Protein AF-A0A832JME0-F1 (afdb_monomer_lite)

Radius of gyration: 13.63 Å; chains: 1; bounding box: 30×37×42 Å

Foldseek 3Di:
DDKDWFAQQDADNDTWTKMKDWDPDFFPCQVQLFVQLVVLVFPTKAWWAADPLFTAGPVCRVDGCCPRRVSVSVSCRPPDHPTIMIMTIHRDVNSNVSSNVRSVVNRVDPDDDDDDD

pLDDT: mean 85.44, std 15.76, range [33.78, 97.44]

Secondary structure (DSSP, 8-state):
--EEEEEEEEETTEEEEEEEEEESS--S-HHHHHHHHHHTT-SEEEEEEEETTEEEETTEEEEEHHHH-HHHHHHHTTSPTT-EEEEEEESSHHHHHHHHHHHHHHHT--S------

Structure (mmCIF, N/CA/C/O backbone):
data_AF-A0A832JME0-F1
#
_entry.id   AF-A0A832JME0-F1
#
loop_
_atom_site.group_PDB
_atom_site.id
_atom_site.type_symbol
_atom_site.label_atom_id
_atom_site.label_alt_id
_atom_site.label_comp_id
_atom_site.label_asym_id
_atom_site.label_entity_id
_atom_site.label_seq_id
_atom_site.pdbx_PDB_ins_code
_atom_site.Cartn_x
_atom_site.Cartn_y
_atom_site.Cartn_z
_atom_site.occupancy
_atom_site.B_iso_or_equiv
_atom_site.auth_seq_id
_atom_site.auth_comp_id
_atom_site.auth_asym_id
_atom_site.auth_atom_id
_atom_site.pdbx_PDB_model_num
ATOM 1 N N . MET A 1 1 ? 2.002 15.187 3.703 1.00 58.81 1 MET A N 1
ATOM 2 C CA . MET A 1 1 ? 2.182 13.764 3.319 1.00 58.81 1 MET A CA 1
ATOM 3 C C . MET A 1 1 ? 3.241 13.104 4.203 1.00 58.81 1 MET A C 1
ATOM 5 O O . MET A 1 1 ? 4.406 13.464 4.095 1.00 58.81 1 MET A O 1
ATOM 9 N N . GLY A 1 2 ? 2.860 12.193 5.102 1.00 76.75 2 GLY A N 1
ATOM 10 C CA . GLY A 1 2 ? 3.820 11.381 5.866 1.00 76.75 2 GLY A CA 1
ATOM 11 C C . GLY A 1 2 ? 4.204 10.137 5.065 1.00 76.75 2 GLY A C 1
ATOM 12 O O . GLY A 1 2 ? 3.326 9.550 4.433 1.00 76.75 2 GLY A O 1
ATOM 13 N N . VAL A 1 3 ? 5.484 9.753 5.062 1.00 86.31 3 VAL A N 1
ATOM 14 C CA . VAL A 1 3 ? 6.003 8.570 4.348 1.00 86.31 3 VAL A CA 1
ATOM 15 C C . VAL A 1 3 ? 6.669 7.630 5.352 1.00 86.31 3 VAL A C 1
ATOM 17 O O . VAL A 1 3 ? 7.469 8.080 6.168 1.00 86.31 3 VAL A O 1
ATOM 20 N N . LYS A 1 4 ? 6.355 6.335 5.282 1.00 93.25 4 LYS A N 1
ATOM 21 C CA . LYS A 1 4 ? 6.941 5.272 6.109 1.00 93.25 4 LYS A CA 1
ATOM 22 C C . LYS A 1 4 ? 7.581 4.222 5.204 1.00 93.25 4 LYS A C 1
ATOM 24 O O . LYS A 1 4 ? 6.933 3.725 4.285 1.00 93.25 4 LYS A O 1
ATOM 29 N N . LEU A 1 5 ? 8.841 3.883 5.465 1.00 95.06 5 LEU A N 1
ATOM 30 C CA . LEU A 1 5 ? 9.494 2.724 4.856 1.00 95.06 5 LEU A CA 1
ATOM 31 C C . LEU A 1 5 ? 9.030 1.452 5.567 1.00 95.06 5 LEU A C 1
ATOM 33 O O . LEU A 1 5 ? 8.862 1.450 6.785 1.00 95.06 5 LEU A O 1
ATOM 37 N N . LEU A 1 6 ? 8.803 0.394 4.797 1.00 94.56 6 LEU A N 1
ATOM 38 C CA . LEU A 1 6 ? 8.367 -0.901 5.297 1.00 94.56 6 LEU A CA 1
ATOM 39 C C . LEU A 1 6 ? 9.419 -1.937 4.899 1.00 94.56 6 LEU A C 1
ATOM 41 O O . LEU A 1 6 ? 9.626 -2.189 3.712 1.00 94.56 6 LEU A O 1
ATOM 45 N N . ASP A 1 7 ? 10.079 -2.536 5.879 1.00 88.50 7 ASP A N 1
ATOM 46 C CA . ASP A 1 7 ? 11.067 -3.585 5.643 1.00 88.50 7 ASP A CA 1
ATOM 47 C C . ASP A 1 7 ? 10.485 -4.955 5.994 1.00 88.50 7 ASP A C 1
ATOM 49 O O . ASP A 1 7 ? 9.735 -5.089 6.958 1.00 88.50 7 ASP A O 1
ATOM 53 N N . ASN A 1 8 ? 10.855 -5.974 5.212 1.00 92.06 8 ASN A N 1
ATOM 54 C CA . ASN A 1 8 ? 10.477 -7.376 5.421 1.00 92.06 8 ASN A CA 1
ATOM 55 C C . ASN A 1 8 ? 8.961 -7.598 5.597 1.00 92.06 8 ASN A C 1
ATOM 57 O O . ASN A 1 8 ? 8.518 -8.283 6.516 1.00 92.06 8 ASN A O 1
ATOM 61 N N . VAL A 1 9 ? 8.156 -7.012 4.708 1.00 96.00 9 VAL A N 1
ATOM 62 C CA . VAL A 1 9 ? 6.697 -7.150 4.730 1.00 96.00 9 VAL A CA 1
ATOM 63 C C . VAL A 1 9 ? 6.293 -8.495 4.140 1.00 96.00 9 VAL A C 1
ATOM 65 O O . VAL A 1 9 ? 6.439 -8.716 2.939 1.00 96.00 9 VAL A O 1
ATOM 68 N N . GLU A 1 10 ? 5.743 -9.374 4.970 1.00 95.56 10 GLU A N 1
ATOM 69 C CA . GLU A 1 10 ? 5.117 -10.617 4.521 1.00 95.56 10 GLU A CA 1
ATOM 70 C C . GLU A 1 10 ? 3.741 -10.340 3.903 1.00 95.56 10 GLU A C 1
ATOM 72 O O . GLU A 1 10 ? 2.841 -9.801 4.554 1.00 95.56 10 GLU A O 1
ATOM 77 N N . ALA A 1 11 ? 3.566 -10.722 2.640 1.00 92.62 11 ALA A N 1
ATOM 78 C CA . ALA A 1 11 ? 2.300 -10.610 1.929 1.00 92.62 11 ALA A CA 1
ATOM 79 C C . ALA A 1 11 ? 2.136 -11.793 0.964 1.00 92.62 11 ALA A C 1
ATOM 81 O O . ALA A 1 11 ? 3.038 -12.079 0.181 1.00 92.62 11 ALA A O 1
ATOM 82 N N . TRP A 1 12 ? 0.994 -12.488 1.028 1.00 91.69 12 TRP A N 1
ATOM 83 C CA . TRP A 1 12 ? 0.601 -13.551 0.085 1.00 91.69 12 TRP A CA 1
ATOM 84 C C . TRP A 1 12 ? 1.702 -14.576 -0.253 1.00 91.69 12 TRP A C 1
ATOM 86 O O . TRP A 1 12 ? 1.918 -14.922 -1.411 1.00 91.69 12 TRP A O 1
ATOM 96 N N . GLY A 1 13 ? 2.407 -15.068 0.770 1.00 90.75 13 GLY A N 1
ATOM 97 C CA . GLY A 1 13 ? 3.423 -16.117 0.617 1.00 90.75 13 GLY A CA 1
ATOM 98 C C . GLY A 1 13 ? 4.803 -15.628 0.167 1.00 90.75 13 GLY A C 1
ATOM 99 O O . GLY A 1 13 ? 5.632 -16.436 -0.242 1.00 90.75 13 GLY A O 1
ATOM 100 N N . SER A 1 14 ? 5.076 -14.323 0.215 1.00 94.81 14 SER A N 1
ATOM 101 C CA . SER A 1 14 ? 6.385 -13.744 -0.107 1.00 94.81 14 SER A CA 1
ATOM 102 C C . SER A 1 14 ? 6.751 -12.596 0.834 1.00 94.81 14 SER A C 1
ATOM 104 O O . SER A 1 14 ? 5.890 -12.029 1.506 1.00 94.81 14 SER A O 1
ATOM 106 N N . VAL A 1 15 ? 8.041 -12.253 0.878 1.00 95.88 15 VAL A N 1
ATOM 107 C CA . VAL A 1 15 ? 8.576 -11.133 1.666 1.00 95.88 15 VAL A CA 1
ATOM 108 C C . VAL A 1 15 ? 8.978 -10.001 0.728 1.00 95.88 15 VAL A C 1
ATOM 110 O O . VAL A 1 15 ? 9.713 -10.212 -0.237 1.00 95.88 15 VAL A O 1
ATOM 113 N N . TYR A 1 16 ? 8.521 -8.790 1.030 1.00 96.81 16 TYR A N 1
ATOM 114 C CA . TYR A 1 16 ? 8.737 -7.604 0.211 1.00 96.81 16 TYR A CA 1
ATOM 115 C C . TYR A 1 16 ? 9.404 -6.474 0.990 1.00 96.81 16 TYR A C 1
ATOM 117 O O . TYR A 1 16 ? 9.298 -6.362 2.211 1.00 96.81 16 TYR A O 1
ATOM 125 N N . LYS A 1 17 ? 10.047 -5.574 0.248 1.00 96.25 17 LYS A N 1
ATOM 126 C CA . LYS A 1 17 ? 10.270 -4.201 0.703 1.00 96.25 17 LYS A CA 1
ATOM 127 C C . LYS A 1 17 ? 9.035 -3.376 0.383 1.00 96.25 17 LYS A C 1
ATOM 129 O O . LYS A 1 17 ? 8.262 -3.731 -0.508 1.00 96.25 17 LYS A O 1
ATOM 134 N N . GLY A 1 18 ? 8.872 -2.252 1.062 1.00 96.62 18 GLY A N 1
ATOM 135 C CA . GLY A 1 18 ? 7.721 -1.410 0.833 1.00 96.62 18 GLY A CA 1
ATOM 136 C C . GLY A 1 18 ? 7.875 0.029 1.269 1.00 96.62 18 GLY A C 1
ATOM 137 O O . GLY A 1 18 ? 8.818 0.433 1.946 1.00 96.62 18 GLY A O 1
ATOM 138 N N . VAL A 1 19 ? 6.895 0.814 0.853 1.00 96.75 19 VAL A N 1
ATOM 139 C CA . VAL A 1 19 ? 6.709 2.186 1.298 1.00 96.75 19 VAL A CA 1
ATOM 140 C C . VAL A 1 19 ? 5.217 2.462 1.417 1.00 96.75 19 VAL A C 1
ATOM 142 O O . VAL A 1 19 ? 4.431 2.059 0.560 1.00 96.75 19 VAL A O 1
ATOM 145 N N . ALA A 1 20 ? 4.827 3.154 2.479 1.00 95.38 20 ALA A N 1
ATOM 146 C CA . ALA A 1 20 ? 3.486 3.677 2.662 1.00 95.38 20 ALA A CA 1
ATOM 147 C C . ALA A 1 20 ? 3.524 5.204 2.698 1.00 95.38 20 ALA A C 1
ATOM 149 O O . ALA A 1 20 ? 4.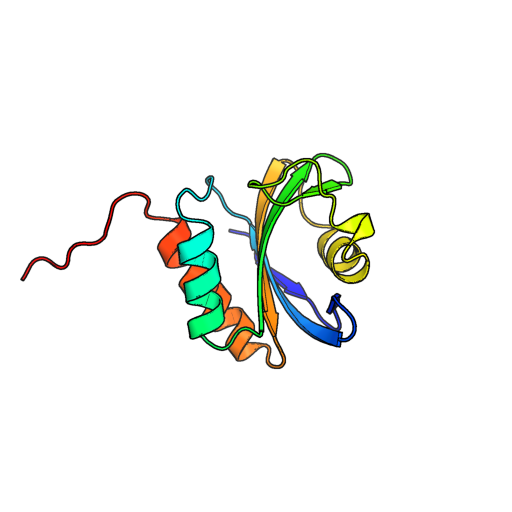437 5.790 3.281 1.00 95.38 20 ALA A O 1
ATOM 150 N N . ALA A 1 21 ? 2.521 5.859 2.120 1.00 93.19 21 ALA A N 1
ATOM 151 C CA . ALA A 1 21 ? 2.325 7.291 2.303 1.00 93.19 21 ALA A CA 1
ATOM 152 C C . ALA A 1 21 ? 0.871 7.632 2.583 1.00 93.19 21 ALA A C 1
ATOM 154 O O . ALA A 1 21 ? -0.034 7.076 1.955 1.00 93.19 21 ALA A O 1
ATOM 155 N N . SER A 1 22 ? 0.663 8.568 3.510 1.00 90.81 22 SER A N 1
ATOM 156 C CA . SER A 1 22 ? -0.666 9.096 3.798 1.00 90.81 22 SER A CA 1
ATOM 157 C C . SER A 1 22 ? -1.178 9.941 2.641 1.00 90.81 22 SER A C 1
ATOM 159 O O . SER A 1 22 ? -0.431 10.670 1.992 1.00 90.81 22 SER A O 1
ATOM 161 N N . LEU A 1 23 ? -2.476 9.867 2.394 1.00 83.38 23 LEU A N 1
ATOM 162 C CA . LEU A 1 23 ? -3.171 10.680 1.416 1.00 83.38 23 LEU A CA 1
ATOM 163 C C . LEU A 1 23 ? -3.987 11.743 2.134 1.00 83.38 23 LEU A C 1
ATOM 165 O O . LEU A 1 23 ? -4.783 11.445 3.018 1.00 83.38 23 LEU A O 1
ATOM 169 N N . GLU A 1 24 ? -3.804 12.990 1.715 1.00 70.19 24 GLU A N 1
ATOM 170 C CA . GLU A 1 24 ? -4.538 14.140 2.257 1.00 70.19 24 GLU A CA 1
ATOM 171 C C . GLU A 1 24 ? -5.977 14.215 1.721 1.00 70.19 24 GLU A C 1
ATOM 173 O O . GLU A 1 24 ? -6.804 14.946 2.259 1.00 70.19 24 GLU A O 1
ATOM 178 N N . ARG A 1 25 ? -6.284 13.482 0.642 1.00 69.81 25 ARG A N 1
ATOM 179 C CA . ARG A 1 25 ? -7.594 13.444 -0.024 1.00 69.81 25 ARG A CA 1
ATOM 180 C C . ARG A 1 25 ? -7.897 12.029 -0.515 1.00 69.81 25 ARG A C 1
ATOM 182 O O . ARG A 1 25 ? -6.979 11.246 -0.753 1.00 69.81 25 ARG A O 1
ATOM 189 N N . GLY A 1 26 ? -9.181 11.712 -0.680 1.00 65.25 26 GLY A N 1
ATOM 190 C CA . GLY A 1 26 ? -9.614 10.437 -1.256 1.00 65.25 26 GLY A CA 1
ATOM 191 C C . GLY A 1 26 ? -9.116 10.247 -2.694 1.00 65.25 26 GLY A C 1
ATOM 192 O O . GLY A 1 26 ? -8.990 11.213 -3.447 1.00 65.25 26 GLY A O 1
ATOM 193 N N . VAL A 1 27 ? -8.842 8.997 -3.076 1.00 69.56 27 VAL A N 1
ATOM 194 C CA . VAL A 1 27 ? -8.402 8.635 -4.433 1.00 69.56 27 VAL A CA 1
ATOM 195 C C . VAL A 1 27 ? -9.618 8.295 -5.285 1.00 69.56 27 VAL A C 1
ATOM 197 O O . VAL A 1 27 ? -10.289 7.304 -5.020 1.00 69.56 27 VAL A O 1
ATOM 200 N N . SER A 1 28 ? -9.893 9.076 -6.330 1.00 69.75 28 SER A N 1
ATOM 201 C CA . SER A 1 28 ? -10.962 8.763 -7.293 1.00 69.75 28 SER A CA 1
ATOM 202 C C . SER A 1 28 ? -10.538 7.723 -8.339 1.00 69.75 28 SER A C 1
ATOM 204 O O . SER A 1 28 ? -11.369 6.973 -8.839 1.00 69.75 28 SER A O 1
ATOM 206 N N . GLY A 1 29 ? -9.241 7.635 -8.650 1.00 79.81 29 GLY A N 1
ATOM 207 C CA . GLY A 1 29 ? -8.673 6.720 -9.645 1.00 79.81 29 GLY A CA 1
ATOM 208 C C . GLY A 1 29 ? -7.896 5.551 -9.041 1.00 79.81 29 GLY A C 1
ATOM 209 O O . GLY A 1 29 ? -6.728 5.377 -9.378 1.00 79.81 29 GLY A O 1
ATOM 210 N N . ILE A 1 30 ? -8.507 4.763 -8.148 1.00 83.75 30 ILE A N 1
ATOM 211 C CA . ILE A 1 30 ? -7.825 3.677 -7.407 1.00 83.75 30 ILE A CA 1
ATOM 212 C C . ILE A 1 30 ? -7.119 2.690 -8.351 1.00 83.75 30 ILE A C 1
ATOM 214 O O . ILE A 1 30 ? -5.944 2.383 -8.157 1.00 83.75 30 ILE A O 1
ATOM 218 N N . ILE A 1 31 ? -7.810 2.237 -9.403 1.00 87.75 31 ILE A N 1
ATOM 219 C CA . ILE A 1 31 ? -7.265 1.275 -10.375 1.00 87.75 31 ILE A CA 1
ATOM 220 C C . ILE A 1 31 ? -6.102 1.897 -11.159 1.00 87.75 31 ILE A C 1
ATOM 222 O O . ILE A 1 31 ? -5.027 1.311 -11.237 1.00 87.75 31 ILE A O 1
ATOM 226 N N . ALA A 1 32 ? -6.278 3.116 -11.675 1.00 88.62 32 ALA A N 1
ATOM 227 C CA . ALA A 1 32 ? -5.239 3.809 -12.437 1.00 88.62 32 ALA A CA 1
ATOM 228 C C . ALA A 1 32 ? -3.974 4.067 -11.601 1.00 88.62 32 ALA A C 1
ATOM 230 O O . ALA A 1 32 ? -2.859 3.890 -12.093 1.00 88.62 32 ALA A O 1
ATOM 231 N N . ALA A 1 33 ? -4.150 4.450 -10.334 1.00 88.94 33 ALA A N 1
ATOM 232 C CA . ALA A 1 33 ? -3.069 4.677 -9.386 1.00 88.94 33 ALA A CA 1
ATOM 233 C C . ALA A 1 33 ? -2.300 3.375 -9.083 1.00 88.94 33 ALA A C 1
ATOM 235 O O . ALA A 1 33 ? -1.072 3.348 -9.196 1.00 88.94 33 ALA A O 1
ATOM 236 N N . ARG A 1 34 ? -3.018 2.271 -8.820 1.00 90.81 34 ARG A N 1
ATOM 237 C CA . ARG A 1 34 ? -2.433 0.929 -8.663 1.00 90.81 34 ARG A CA 1
ATOM 238 C C . ARG A 1 34 ? -1.626 0.521 -9.894 1.00 90.81 34 ARG A C 1
ATOM 240 O O . ARG A 1 34 ? -0.463 0.140 -9.774 1.00 90.81 34 ARG A O 1
ATOM 247 N N . ASP A 1 35 ? -2.227 0.612 -11.075 1.00 92.44 35 ASP A N 1
ATOM 248 C CA . ASP A 1 35 ? -1.597 0.147 -12.310 1.00 92.44 35 ASP A CA 1
ATOM 249 C C . ASP A 1 35 ? -0.358 0.980 -12.658 1.00 92.44 35 ASP A C 1
ATOM 251 O O . ASP A 1 35 ? 0.618 0.453 -13.190 1.00 92.44 35 ASP A O 1
ATOM 255 N N . ALA A 1 36 ? -0.354 2.276 -12.330 1.00 92.62 36 ALA A N 1
ATOM 256 C CA . ALA A 1 36 ? 0.821 3.124 -12.500 1.00 92.62 36 ALA A CA 1
ATOM 257 C C . ALA A 1 36 ? 1.991 2.697 -11.609 1.00 92.62 36 ALA A C 1
ATOM 259 O O . ALA A 1 36 ? 3.135 2.720 -12.062 1.00 92.62 36 ALA A O 1
ATOM 260 N N . ALA A 1 37 ? 1.727 2.273 -10.372 1.00 94.00 37 ALA A N 1
ATOM 261 C CA . ALA A 1 37 ? 2.780 1.759 -9.508 1.00 94.00 37 ALA A CA 1
ATOM 262 C C . ALA A 1 37 ? 3.358 0.433 -10.021 1.00 94.00 37 ALA A C 1
ATOM 264 O O . ALA A 1 37 ? 4.580 0.275 -10.062 1.00 94.00 37 ALA A O 1
ATOM 265 N N . VAL A 1 38 ? 2.499 -0.480 -10.487 1.00 94.62 38 VAL A N 1
ATOM 266 C CA . VAL A 1 38 ? 2.922 -1.760 -11.081 1.00 94.62 38 VAL A CA 1
ATOM 267 C C . VAL A 1 38 ? 3.739 -1.536 -12.357 1.00 94.62 38 VAL A C 1
ATOM 269 O O . VAL A 1 38 ? 4.822 -2.099 -12.494 1.00 94.62 38 VAL A O 1
ATOM 272 N N . ARG A 1 39 ? 3.310 -0.634 -13.256 1.00 95.31 39 ARG A N 1
ATOM 273 C CA . ARG A 1 39 ? 4.101 -0.242 -14.445 1.00 95.31 39 ARG A CA 1
ATOM 274 C C . ARG A 1 39 ? 5.462 0.361 -14.092 1.00 95.31 39 ARG A C 1
ATOM 276 O O . ARG A 1 39 ? 6.395 0.285 -14.886 1.00 95.31 39 ARG A O 1
ATOM 283 N N . SER A 1 40 ? 5.588 0.939 -12.902 1.00 93.56 40 SER A N 1
ATOM 284 C CA . SER A 1 40 ? 6.850 1.451 -12.366 1.00 93.56 40 SER A CA 1
ATOM 285 C C . SER A 1 40 ? 7.740 0.375 -11.728 1.00 93.56 40 SER A C 1
ATOM 287 O O . SER A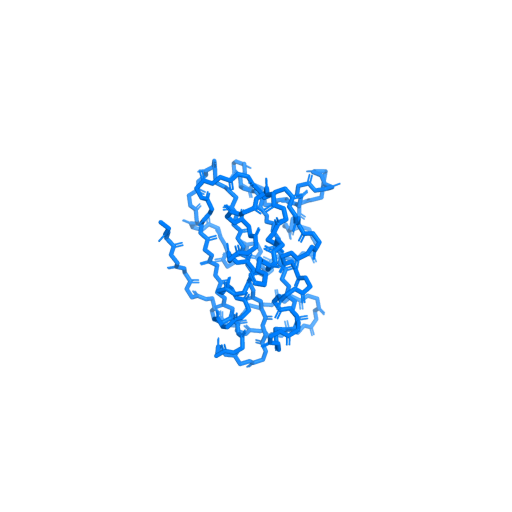 1 40 ? 8.811 0.710 -11.221 1.00 93.56 40 SER A O 1
ATOM 289 N N . GLY A 1 41 ? 7.348 -0.901 -11.798 1.00 93.62 41 GLY A N 1
ATOM 290 C CA . GLY A 1 41 ? 8.131 -2.048 -11.338 1.00 93.62 41 GLY A CA 1
ATOM 291 C C . GLY A 1 41 ? 7.827 -2.488 -9.907 1.00 93.62 41 GLY A C 1
ATOM 292 O O . GLY A 1 41 ? 8.566 -3.305 -9.358 1.00 93.62 41 GLY A O 1
ATOM 293 N N . ALA A 1 42 ? 6.782 -1.945 -9.275 1.00 96.25 42 ALA A N 1
ATOM 294 C CA . ALA A 1 42 ? 6.283 -2.496 -8.020 1.00 96.25 42 ALA A CA 1
ATOM 295 C C . ALA A 1 42 ? 5.659 -3.877 -8.263 1.00 96.25 42 ALA A C 1
ATOM 297 O O . ALA A 1 42 ? 5.011 -4.094 -9.286 1.00 96.25 42 ALA A O 1
ATOM 298 N N . ALA A 1 43 ? 5.807 -4.791 -7.303 1.00 95.25 43 ALA A N 1
ATOM 299 C CA . ALA A 1 43 ? 5.119 -6.080 -7.365 1.00 95.25 43 ALA A CA 1
ATOM 300 C C . ALA A 1 43 ? 3.612 -5.895 -7.148 1.00 95.25 43 ALA A C 1
ATOM 302 O O . ALA A 1 43 ? 2.797 -6.565 -7.775 1.00 95.25 43 ALA A O 1
ATOM 303 N N . MET A 1 44 ? 3.243 -4.969 -6.262 1.00 94.25 44 MET A N 1
ATOM 304 C CA . MET A 1 44 ? 1.853 -4.686 -5.929 1.00 94.25 44 MET A CA 1
ATOM 305 C C . MET A 1 44 ? 1.697 -3.304 -5.302 1.00 94.25 44 MET A C 1
ATOM 307 O O . MET A 1 44 ? 2.644 -2.688 -4.806 1.00 94.25 44 MET A O 1
ATOM 311 N N . THR A 1 45 ? 0.467 -2.802 -5.321 1.00 95.00 45 THR A N 1
ATOM 312 C CA . THR A 1 45 ? 0.089 -1.562 -4.648 1.00 95.00 45 THR A CA 1
ATOM 313 C C . THR A 1 45 ? -1.313 -1.685 -4.096 1.00 95.00 45 THR A C 1
ATOM 315 O O . THR A 1 45 ? -2.221 -2.149 -4.783 1.00 95.00 45 THR A O 1
ATOM 318 N N . LEU A 1 46 ? -1.477 -1.252 -2.854 1.00 93.12 46 LEU A N 1
ATOM 319 C CA . LEU A 1 46 ? -2.738 -1.220 -2.141 1.00 93.12 46 LEU A CA 1
ATOM 320 C C . LEU A 1 46 ? -3.079 0.233 -1.842 1.00 93.12 46 LEU A C 1
ATOM 322 O O . LEU A 1 46 ? -2.218 1.021 -1.454 1.00 93.12 46 LEU A O 1
ATOM 326 N N . ILE A 1 47 ? -4.350 0.575 -2.000 1.00 91.44 47 ILE A N 1
ATOM 327 C CA . ILE A 1 47 ? -4.901 1.807 -1.451 1.00 91.44 47 ILE A CA 1
ATOM 328 C C . ILE A 1 47 ? -5.810 1.367 -0.319 1.00 91.44 47 ILE A C 1
ATOM 330 O O . ILE A 1 47 ? -6.792 0.676 -0.570 1.00 91.44 47 ILE A O 1
ATOM 334 N N . VAL A 1 48 ? -5.445 1.710 0.912 1.00 92.31 48 VAL A N 1
ATOM 335 C CA . VAL A 1 48 ? -6.123 1.238 2.127 1.00 92.31 48 VAL A CA 1
ATOM 336 C C . VAL A 1 48 ? -6.627 2.419 2.943 1.00 92.31 48 VAL A C 1
ATOM 338 O O . VAL A 1 48 ? -6.015 3.484 2.932 1.00 92.31 48 VAL A O 1
ATOM 341 N N . LYS A 1 49 ? -7.721 2.239 3.676 1.00 90.94 49 LYS A N 1
ATOM 342 C CA . LYS A 1 49 ? -8.184 3.172 4.711 1.00 90.94 49 LYS A CA 1
ATOM 343 C C . LYS A 1 49 ? -7.946 2.558 6.086 1.00 90.94 49 LYS A C 1
ATOM 345 O O . LYS A 1 49 ? -8.136 1.353 6.252 1.00 90.94 49 LYS A O 1
ATOM 350 N N . LYS A 1 50 ? -7.566 3.389 7.062 1.00 91.44 50 LYS A N 1
ATOM 351 C CA . LYS A 1 50 ? -7.487 2.989 8.474 1.00 91.44 50 LYS A CA 1
ATOM 352 C C . LYS A 1 50 ? -8.715 3.480 9.243 1.00 91.44 50 LYS A C 1
ATOM 354 O O . LYS A 1 50 ? -8.977 4.683 9.264 1.00 91.44 50 LYS A O 1
ATOM 359 N N . SER A 1 51 ? -9.426 2.559 9.895 1.00 89.75 51 SER A N 1
ATOM 360 C CA . SER A 1 51 ? -10.508 2.855 10.847 1.00 89.75 51 SER A CA 1
ATOM 361 C C . SER A 1 51 ? -10.377 1.938 12.062 1.00 89.75 51 SER A C 1
ATOM 363 O O . SER A 1 51 ? -10.423 0.712 11.938 1.00 89.75 51 SER A O 1
ATOM 365 N N . GLY A 1 52 ? -10.137 2.526 13.231 1.00 89.12 52 GLY A N 1
ATOM 366 C CA . GLY A 1 52 ? -9.691 1.824 14.427 1.00 89.12 52 GLY A CA 1
ATOM 367 C C . GLY A 1 52 ? -8.464 0.951 14.149 1.00 89.12 52 GLY A C 1
ATOM 368 O O . GLY A 1 52 ? -7.451 1.404 13.609 1.00 89.12 52 GLY A O 1
ATOM 369 N N . ALA A 1 53 ? -8.574 -0.334 14.490 1.00 88.25 53 ALA A N 1
ATOM 370 C CA . ALA A 1 53 ? -7.535 -1.334 14.246 1.00 88.25 53 ALA A CA 1
ATOM 371 C C . ALA A 1 53 ? -7.588 -1.966 12.841 1.00 88.25 53 ALA A C 1
ATOM 373 O O . ALA A 1 53 ? -6.751 -2.814 12.535 1.00 88.25 53 ALA A O 1
ATOM 374 N N . ARG A 1 54 ? -8.565 -1.604 12.002 1.00 91.19 54 ARG A N 1
ATOM 375 C CA . ARG A 1 54 ? -8.797 -2.238 10.698 1.00 91.19 54 ARG A CA 1
ATOM 376 C C . ARG A 1 54 ? -8.085 -1.474 9.589 1.00 91.19 54 ARG A C 1
ATOM 378 O O . ARG A 1 54 ? -8.138 -0.241 9.549 1.00 91.19 54 ARG A O 1
ATOM 385 N N . PHE A 1 55 ? -7.505 -2.218 8.650 1.00 92.94 55 PHE A N 1
ATOM 386 C CA . PHE A 1 55 ? -7.066 -1.685 7.362 1.00 92.94 55 PHE A CA 1
ATOM 387 C C . PHE A 1 55 ? -7.867 -2.363 6.263 1.00 92.94 55 PHE A C 1
ATOM 389 O O . PHE A 1 55 ? -7.797 -3.577 6.124 1.00 92.94 55 PHE A O 1
ATOM 396 N N . TYR A 1 56 ? -8.611 -1.594 5.476 1.00 90.75 56 TYR A N 1
ATOM 397 C CA . TYR A 1 56 ? -9.493 -2.150 4.449 1.00 90.75 56 TYR A CA 1
ATOM 398 C C . TYR A 1 56 ? -9.314 -1.453 3.105 1.00 90.75 56 TYR A C 1
ATOM 400 O O . TYR A 1 56 ? -8.855 -0.308 3.026 1.00 90.75 56 TYR A O 1
ATOM 408 N N . LEU A 1 57 ? -9.679 -2.154 2.034 1.00 88.94 57 LEU A N 1
ATOM 409 C CA . LEU A 1 57 ? -9.655 -1.618 0.678 1.00 88.94 57 LEU A CA 1
ATOM 410 C C . LEU A 1 57 ? -10.949 -0.823 0.420 1.00 88.94 57 LEU A C 1
ATOM 412 O O . LEU A 1 57 ? -12.031 -1.368 0.614 1.00 88.94 57 LEU A O 1
ATOM 416 N N . PRO A 1 58 ? -10.891 0.427 -0.079 1.00 83.06 58 PRO A N 1
ATOM 417 C CA . PRO A 1 58 ? -12.082 1.261 -0.275 1.00 83.06 58 PRO A CA 1
ATOM 418 C C . PRO A 1 58 ? -13.137 0.703 -1.240 1.00 83.06 58 PRO A C 1
ATOM 420 O O . PRO A 1 58 ? -14.266 1.172 -1.227 1.00 83.06 58 PRO A O 1
ATOM 423 N N . LEU A 1 59 ? -12.769 -0.235 -2.119 1.00 83.06 59 LEU A N 1
ATOM 424 C CA . LEU A 1 59 ? -13.700 -0.855 -3.072 1.00 83.06 59 LEU A CA 1
ATOM 425 C C . LEU A 1 59 ? -14.410 -2.090 -2.497 1.00 83.06 59 LEU A C 1
ATOM 427 O O . LEU A 1 59 ? -15.383 -2.548 -3.083 1.00 83.06 59 LEU A O 1
ATOM 431 N N . VAL A 1 60 ? -13.912 -2.628 -1.381 1.00 85.06 60 VAL A N 1
ATOM 432 C CA . VAL A 1 60 ? -14.427 -3.822 -0.699 1.00 85.06 60 VAL A CA 1
ATOM 433 C C . VAL A 1 60 ? -14.250 -3.635 0.813 1.00 85.06 60 VAL A C 1
ATOM 435 O O . VAL A 1 60 ? -13.404 -4.263 1.445 1.00 85.06 60 VAL A O 1
ATOM 438 N N . GLU A 1 61 ? -15.011 -2.701 1.393 1.00 85.56 61 GLU A N 1
ATOM 439 C CA . GLU A 1 61 ? -14.791 -2.212 2.770 1.00 85.56 61 GLU A CA 1
ATOM 440 C C . GLU A 1 61 ? -14.991 -3.284 3.863 1.00 85.56 61 GLU A C 1
ATOM 442 O O . GLU A 1 61 ? -14.480 -3.153 4.981 1.00 85.56 61 GLU A O 1
ATOM 447 N N . ASP A 1 62 ? -15.654 -4.390 3.526 1.00 85.31 62 ASP A N 1
ATOM 448 C CA . ASP A 1 62 ? -15.838 -5.541 4.413 1.00 85.31 62 ASP A CA 1
ATOM 449 C C . ASP A 1 62 ? -14.554 -6.371 4.600 1.00 85.31 62 ASP A C 1
ATOM 451 O O . ASP A 1 62 ? -14.432 -7.116 5.572 1.00 85.31 62 ASP A O 1
ATOM 455 N N . HIS A 1 63 ? -13.557 -6.210 3.724 1.00 82.12 63 HIS A N 1
ATOM 456 C CA . HIS A 1 63 ? -12.319 -6.988 3.757 1.00 82.12 63 HIS A CA 1
ATOM 457 C C . HIS A 1 63 ? -11.220 -6.281 4.556 1.00 82.12 63 HIS A C 1
ATOM 459 O O . HIS A 1 63 ? -10.637 -5.289 4.110 1.00 82.12 63 HIS A O 1
ATOM 465 N N . ASP A 1 64 ? -10.904 -6.828 5.732 1.00 88.12 64 ASP A N 1
ATOM 466 C CA . ASP A 1 64 ? -9.780 -6.392 6.564 1.00 88.12 64 ASP A CA 1
ATOM 467 C C . ASP A 1 64 ? -8.488 -7.129 6.181 1.00 88.12 64 ASP A C 1
ATOM 469 O O . ASP A 1 64 ? -8.432 -8.362 6.148 1.00 88.12 64 ASP A O 1
ATOM 473 N N . LEU A 1 65 ? -7.413 -6.370 5.967 1.00 91.56 65 LEU A N 1
ATOM 474 C CA . LEU A 1 65 ? -6.076 -6.901 5.720 1.00 91.56 65 LEU A CA 1
ATOM 475 C C . LEU A 1 65 ? -5.559 -7.768 6.864 1.00 91.56 65 LEU A C 1
ATOM 477 O O . LEU A 1 65 ? -4.691 -8.601 6.626 1.00 91.56 65 LEU A O 1
ATOM 481 N N . LYS A 1 66 ? -6.077 -7.624 8.088 1.00 92.25 66 LYS A N 1
ATOM 482 C CA . LYS A 1 66 ? -5.680 -8.487 9.206 1.00 92.25 66 LYS A CA 1
ATOM 483 C C . LYS A 1 66 ? -5.894 -9.979 8.910 1.00 92.25 66 LYS A C 1
ATOM 485 O O . LYS A 1 66 ? -5.129 -10.797 9.412 1.00 92.25 66 LYS A O 1
ATOM 490 N N . VAL A 1 67 ? -6.913 -10.322 8.119 1.00 88.56 67 VAL A N 1
ATOM 491 C CA . VAL A 1 67 ? -7.241 -11.714 7.767 1.00 88.56 67 VAL A CA 1
ATOM 492 C C . VAL A 1 67 ? -6.438 -12.171 6.549 1.00 88.56 67 VAL A C 1
ATOM 494 O O . VAL A 1 67 ? -5.776 -13.201 6.598 1.00 88.56 67 VAL A O 1
ATOM 497 N N . GLU A 1 68 ? -6.453 -11.379 5.478 1.00 84.88 68 GLU A N 1
ATOM 498 C CA . GLU A 1 68 ? -5.895 -11.772 4.175 1.00 84.88 68 GLU A CA 1
ATOM 499 C C . GLU A 1 68 ? -4.379 -11.551 4.056 1.00 84.88 68 GLU A C 1
ATOM 501 O O . GLU A 1 68 ? -3.698 -12.211 3.271 1.00 84.88 68 GLU A O 1
ATOM 506 N N . ALA A 1 69 ? -3.840 -10.585 4.801 1.00 91.25 69 ALA A N 1
ATOM 507 C CA . ALA A 1 69 ? -2.447 -10.158 4.722 1.00 91.25 69 ALA A CA 1
ATOM 508 C C . ALA A 1 69 ? -1.942 -9.633 6.086 1.00 91.25 69 ALA A C 1
ATOM 510 O O . ALA A 1 69 ? -1.608 -8.449 6.217 1.00 91.25 69 ALA A O 1
ATOM 511 N N . PRO A 1 70 ? -1.857 -10.493 7.120 1.00 93.12 70 PRO A N 1
ATOM 512 C CA . PRO A 1 70 ? -1.507 -10.079 8.482 1.00 93.12 70 PRO A CA 1
ATOM 513 C C . PRO A 1 70 ? -0.133 -9.395 8.587 1.00 93.12 70 PRO A C 1
ATOM 515 O O . PRO A 1 70 ? 0.032 -8.474 9.386 1.00 93.12 70 PRO A O 1
ATOM 518 N N . GLY A 1 71 ? 0.844 -9.783 7.759 1.00 94.81 71 GLY A N 1
ATOM 519 C CA . GLY A 1 71 ? 2.153 -9.120 7.710 1.00 94.81 71 GLY A CA 1
ATOM 520 C C . GLY A 1 71 ? 2.074 -7.677 7.200 1.00 94.81 71 GLY A C 1
ATOM 521 O O . GLY A 1 71 ? 2.737 -6.790 7.741 1.00 94.81 71 GLY A O 1
ATOM 522 N N . VAL A 1 72 ? 1.193 -7.410 6.230 1.00 94.44 72 VAL A N 1
ATOM 523 C CA . VAL A 1 72 ? 0.897 -6.048 5.763 1.00 94.44 72 VAL A CA 1
ATOM 524 C C . VAL A 1 72 ? 0.193 -5.255 6.859 1.00 94.44 72 VAL A C 1
ATOM 526 O O . VAL A 1 72 ? 0.584 -4.124 7.127 1.00 94.44 72 VAL A O 1
ATOM 529 N N . HIS A 1 73 ? -0.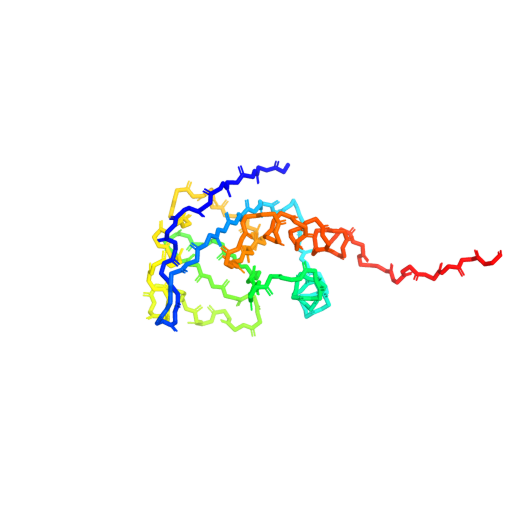806 -5.844 7.525 1.00 94.81 73 HIS A N 1
ATOM 530 C CA . HIS A 1 73 ? -1.508 -5.199 8.642 1.00 94.81 73 HIS A CA 1
ATOM 531 C C . HIS A 1 73 ? -0.532 -4.736 9.733 1.00 94.81 73 HIS A C 1
ATOM 533 O O . HIS A 1 73 ? -0.510 -3.551 10.070 1.00 94.81 73 HIS A O 1
ATOM 539 N N . LYS A 1 74 ? 0.348 -5.635 10.191 1.00 94.44 74 LYS A N 1
ATOM 540 C CA . LYS A 1 74 ? 1.374 -5.336 11.198 1.00 94.44 74 LYS A CA 1
ATOM 541 C C . LYS A 1 74 ? 2.304 -4.204 10.759 1.00 94.44 74 LYS A C 1
ATOM 543 O O . LYS A 1 74 ? 2.563 -3.285 11.526 1.00 94.44 74 LYS A O 1
ATOM 548 N N . ALA A 1 75 ? 2.773 -4.214 9.510 1.00 94.00 75 ALA A N 1
ATOM 549 C CA . ALA A 1 75 ? 3.671 -3.171 9.005 1.00 94.00 75 ALA A CA 1
ATOM 550 C C . ALA A 1 75 ? 3.042 -1.759 9.051 1.00 94.00 75 ALA A C 1
ATOM 552 O O . ALA A 1 75 ? 3.743 -0.746 9.182 1.00 94.00 75 ALA A O 1
ATOM 553 N N . LEU A 1 76 ? 1.712 -1.690 8.959 1.00 93.56 76 LEU A N 1
ATOM 554 C CA . LEU A 1 76 ? 0.943 -0.451 8.914 1.00 93.56 76 LEU A CA 1
ATOM 555 C C . LEU A 1 76 ? 0.388 -0.024 10.281 1.00 93.56 76 LEU A C 1
ATOM 557 O O . LEU A 1 76 ? -0.093 1.101 10.386 1.00 93.56 76 LEU A O 1
ATOM 561 N N . GLU A 1 77 ? 0.453 -0.857 11.324 1.00 91.31 77 GLU A N 1
ATOM 562 C CA . GLU A 1 77 ? -0.326 -0.676 12.562 1.00 91.31 77 GLU A CA 1
ATOM 563 C C . GLU A 1 77 ? -0.116 0.680 13.257 1.00 91.31 77 GLU A C 1
ATOM 565 O O . GLU A 1 77 ? -1.074 1.282 13.743 1.00 91.31 77 GLU A O 1
ATOM 570 N N . GLU A 1 78 ? 1.101 1.218 13.203 1.00 89.25 78 GLU A N 1
ATOM 571 C CA . GLU A 1 78 ? 1.488 2.505 13.802 1.00 89.25 78 GLU A CA 1
ATOM 572 C C . GLU A 1 78 ? 1.024 3.736 13.004 1.00 89.25 78 GLU A C 1
ATOM 574 O O . GLU A 1 78 ? 1.196 4.870 13.449 1.00 89.25 78 GLU A O 1
ATOM 579 N N . LEU A 1 79 ? 0.467 3.555 11.803 1.00 90.00 79 LEU A N 1
ATOM 580 C CA . LEU A 1 79 ? 0.031 4.676 10.974 1.00 90.00 79 LEU A CA 1
ATOM 581 C C . LEU A 1 79 ? -1.201 5.372 11.578 1.00 90.00 79 LEU A C 1
ATOM 583 O O . LEU A 1 79 ? -2.054 4.705 12.161 1.00 90.00 79 LEU A O 1
ATOM 587 N N . PRO A 1 80 ? -1.350 6.699 11.440 1.00 87.94 80 PRO A N 1
ATOM 588 C CA . PRO A 1 80 ? -2.474 7.421 12.031 1.00 87.94 80 PRO A CA 1
ATOM 589 C C . PRO A 1 80 ? -3.849 6.994 11.481 1.00 87.94 80 PRO A C 1
ATOM 591 O O . PRO A 1 80 ? -3.999 6.551 10.340 1.00 87.94 80 PRO A O 1
ATOM 594 N N . GLU A 1 81 ? -4.881 7.115 12.307 1.00 86.75 81 GLU A N 1
ATOM 595 C CA . GLU A 1 81 ? -6.266 6.844 11.910 1.00 86.75 81 GLU A CA 1
ATOM 596 C C . GLU A 1 81 ? -6.837 7.951 11.002 1.00 86.75 81 GLU A C 1
ATOM 598 O O . GLU A 1 81 ? -6.284 9.046 10.909 1.00 86.75 81 GLU A O 1
ATOM 603 N N . GLY A 1 82 ? -7.941 7.662 10.303 1.00 79.94 82 GLY A N 1
ATOM 604 C CA . GLY A 1 82 ? -8.713 8.663 9.559 1.00 79.94 82 GLY A CA 1
ATOM 605 C C . GLY A 1 82 ? -8.106 9.039 8.208 1.00 79.94 82 GLY A C 1
ATOM 606 O O . GLY A 1 82 ? -8.650 9.882 7.497 1.00 79.94 82 GLY A O 1
ATOM 607 N N . ALA A 1 83 ? -7.002 8.395 7.829 1.00 82.38 83 ALA A N 1
ATOM 608 C CA . ALA A 1 83 ? -6.316 8.611 6.567 1.00 82.38 83 ALA A CA 1
ATOM 609 C C . ALA A 1 83 ? -6.461 7.412 5.619 1.00 82.38 83 ALA A C 1
ATOM 611 O O . ALA A 1 83 ? -6.605 6.254 6.025 1.00 82.38 83 ALA A O 1
ATOM 612 N N . SER A 1 84 ? -6.388 7.719 4.324 1.00 88.62 84 SER A N 1
ATOM 613 C CA . SER A 1 84 ? -6.111 6.724 3.289 1.00 88.62 84 SER A CA 1
ATOM 614 C C . SER A 1 84 ? -4.605 6.643 3.061 1.00 88.62 84 SER A C 1
ATOM 616 O O . SER A 1 84 ? -3.903 7.643 3.199 1.00 88.62 84 SER A O 1
ATOM 618 N N . TYR A 1 85 ? -4.110 5.475 2.679 1.00 91.44 85 TYR A N 1
ATOM 619 C CA . TYR A 1 85 ? -2.697 5.225 2.439 1.00 91.44 85 TYR A CA 1
ATOM 620 C C . TYR A 1 85 ? -2.504 4.567 1.084 1.00 91.44 85 TYR A C 1
ATOM 622 O O . TYR A 1 85 ? -3.243 3.648 0.737 1.00 91.44 85 TYR A O 1
ATOM 630 N N . ILE A 1 86 ? -1.487 5.006 0.345 1.00 93.50 86 ILE A N 1
ATOM 631 C CA . ILE A 1 86 ? -0.920 4.211 -0.748 1.00 93.50 86 ILE A CA 1
ATOM 632 C C . ILE A 1 86 ? 0.194 3.377 -0.137 1.00 93.50 86 ILE A C 1
ATOM 634 O O . ILE A 1 86 ? 1.118 3.936 0.448 1.00 93.50 86 ILE A O 1
ATOM 638 N N . VAL A 1 87 ? 0.112 2.063 -0.291 1.00 95.56 87 VAL A N 1
ATOM 639 C CA . VAL A 1 87 ? 1.117 1.102 0.156 1.00 95.56 87 VAL A CA 1
ATOM 640 C C . VAL A 1 87 ? 1.658 0.403 -1.075 1.00 95.56 87 VAL A C 1
ATOM 642 O O . VAL A 1 87 ? 0.908 -0.243 -1.798 1.00 95.56 87 VAL A O 1
ATOM 645 N N . VAL A 1 88 ? 2.950 0.540 -1.335 1.00 96.94 88 VAL A N 1
ATOM 646 C CA . VAL A 1 88 ? 3.614 -0.063 -2.491 1.00 96.94 88 VAL A CA 1
ATOM 647 C C . VAL A 1 88 ? 4.607 -1.090 -1.991 1.00 96.94 88 VAL A C 1
ATOM 649 O O . VAL A 1 88 ? 5.458 -0.751 -1.171 1.00 96.94 88 VAL A O 1
ATOM 652 N N . LEU A 1 89 ? 4.509 -2.321 -2.495 1.00 97.44 89 LEU A N 1
ATOM 653 C CA . LEU A 1 89 ? 5.409 -3.419 -2.151 1.00 97.44 89 LEU A CA 1
ATOM 654 C C . LEU A 1 89 ? 6.137 -3.927 -3.400 1.00 97.44 89 LEU A C 1
ATOM 656 O O . LEU A 1 89 ? 5.602 -3.919 -4.514 1.00 97.44 89 LEU A O 1
ATOM 660 N N . GLY A 1 90 ? 7.369 -4.388 -3.219 1.00 96.38 90 GLY A N 1
ATOM 661 C CA . GLY A 1 90 ? 8.206 -4.881 -4.304 1.00 96.38 90 GLY A CA 1
ATOM 662 C C . GLY A 1 90 ? 9.501 -5.520 -3.820 1.00 96.38 90 GLY A C 1
ATOM 663 O O . GLY A 1 90 ? 9.865 -5.439 -2.649 1.00 96.38 90 GLY A O 1
ATOM 664 N N . SER A 1 91 ? 10.218 -6.159 -4.743 1.00 93.44 91 SER A N 1
ATOM 665 C CA . SER A 1 91 ? 11.517 -6.789 -4.464 1.00 93.44 91 SER A CA 1
ATOM 666 C C . SER A 1 91 ? 12.622 -5.768 -4.170 1.00 93.44 91 SER A C 1
ATOM 668 O O . SER A 1 91 ? 13.557 -6.047 -3.420 1.00 93.44 91 SER A O 1
ATOM 670 N N . HIS A 1 92 ? 12.506 -4.558 -4.725 1.00 94.75 92 HIS A N 1
ATOM 671 C CA . HIS A 1 92 ? 13.480 -3.482 -4.564 1.00 94.75 92 HIS A CA 1
ATOM 672 C C . HIS A 1 92 ? 12.812 -2.206 -4.059 1.00 94.75 92 HIS A C 1
ATOM 674 O O . HIS A 1 92 ? 11.789 -1.766 -4.590 1.00 94.75 92 HIS A O 1
ATOM 680 N N . LEU A 1 93 ? 13.440 -1.560 -3.072 1.00 94.56 93 LEU A N 1
ATOM 681 C CA . LEU A 1 93 ? 12.924 -0.325 -2.483 1.00 94.56 93 LEU A CA 1
ATOM 682 C C . LEU A 1 93 ? 12.785 0.794 -3.526 1.00 94.56 93 LEU A C 1
ATOM 684 O O . LEU A 1 93 ? 11.793 1.517 -3.521 1.00 94.56 93 LEU A O 1
ATOM 688 N N . TYR A 1 94 ? 13.738 0.898 -4.455 1.00 94.81 94 TYR A N 1
ATOM 689 C CA . TYR A 1 94 ? 13.691 1.888 -5.532 1.00 94.81 94 TYR A CA 1
ATOM 690 C C . TYR A 1 94 ? 12.402 1.780 -6.363 1.00 94.81 94 TYR A C 1
ATOM 692 O O . TYR A 1 94 ? 11.721 2.783 -6.577 1.00 94.81 94 TYR A O 1
ATOM 700 N N . SER A 1 95 ? 12.015 0.563 -6.756 1.00 95.44 95 SER A N 1
ATOM 701 C CA . SER A 1 95 ? 10.764 0.319 -7.482 1.00 95.44 95 SER A CA 1
ATOM 702 C C . SER A 1 95 ? 9.537 0.690 -6.647 1.00 95.44 95 SER A C 1
ATOM 704 O O . SER A 1 95 ? 8.576 1.240 -7.181 1.00 95.44 95 SER A O 1
ATOM 706 N N . CYS A 1 96 ? 9.584 0.464 -5.330 1.00 96.38 96 CYS A N 1
ATOM 707 C CA . CYS A 1 96 ? 8.501 0.840 -4.421 1.00 96.38 96 CYS A CA 1
ATOM 708 C C . CYS A 1 96 ? 8.328 2.362 -4.352 1.00 96.38 96 CYS A C 1
ATOM 710 O O . CYS A 1 96 ? 7.219 2.870 -4.496 1.00 96.38 96 CYS A O 1
ATOM 712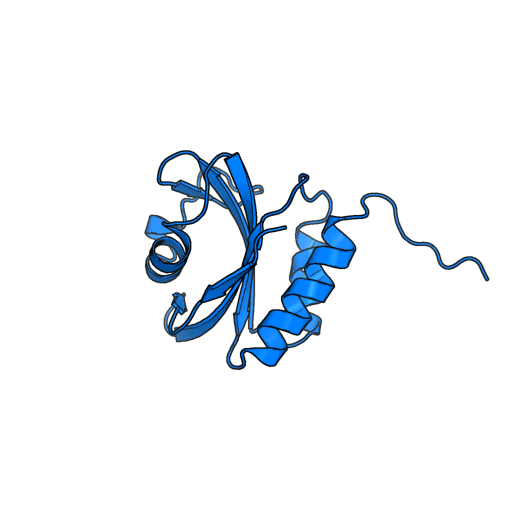 N N . VAL A 1 97 ? 9.428 3.106 -4.201 1.00 95.44 97 VAL A N 1
ATOM 713 C CA . VAL A 1 97 ? 9.410 4.578 -4.168 1.00 95.44 97 VAL A CA 1
ATOM 714 C C . VAL A 1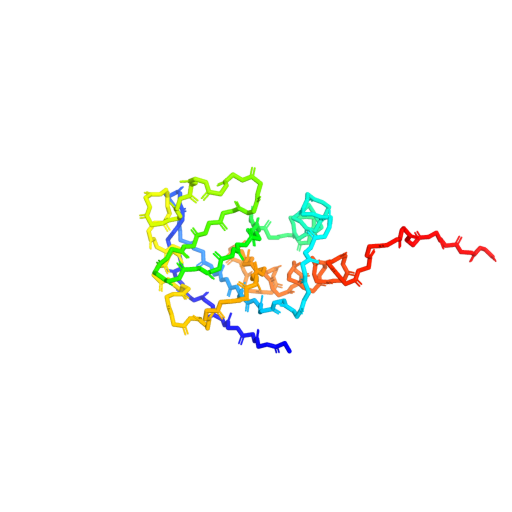 97 ? 8.950 5.151 -5.509 1.00 95.44 97 VAL A C 1
ATOM 716 O O . VAL A 1 97 ? 8.080 6.020 -5.542 1.00 95.44 97 VAL A O 1
ATOM 719 N N . LYS A 1 98 ? 9.468 4.636 -6.631 1.00 95.31 98 LYS A N 1
ATOM 720 C CA . LYS A 1 98 ? 9.030 5.051 -7.972 1.00 95.31 98 LYS A CA 1
ATOM 721 C C . LYS A 1 98 ? 7.538 4.779 -8.179 1.00 95.31 98 LYS A C 1
ATOM 723 O O . LYS A 1 98 ? 6.818 5.635 -8.702 1.00 95.31 98 LYS A O 1
ATOM 728 N N . GLY A 1 99 ? 7.069 3.610 -7.746 1.00 95.19 99 GLY A N 1
ATOM 729 C CA . GLY A 1 99 ? 5.662 3.234 -7.805 1.00 95.19 99 GLY A CA 1
ATOM 730 C C . GLY A 1 99 ? 4.782 4.1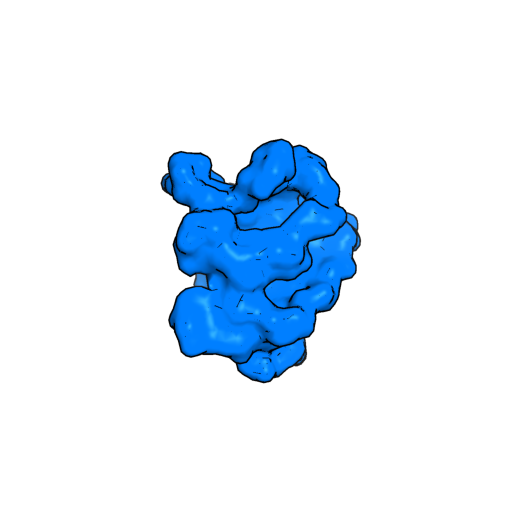54 -6.965 1.00 95.19 99 GLY A C 1
ATOM 731 O O . GLY A 1 99 ? 3.764 4.640 -7.456 1.00 95.19 99 GLY A O 1
ATOM 732 N N . LEU A 1 100 ? 5.223 4.490 -5.751 1.00 94.38 100 LEU A N 1
ATOM 733 C CA . LEU A 1 100 ? 4.521 5.407 -4.858 1.00 94.38 100 LEU A CA 1
ATOM 734 C C . LEU A 1 100 ? 4.350 6.786 -5.493 1.00 94.38 100 LEU A C 1
ATOM 736 O O . LEU A 1 100 ? 3.240 7.308 -5.516 1.00 94.38 100 LEU A O 1
ATOM 740 N N . LEU A 1 101 ? 5.425 7.359 -6.039 1.00 92.00 101 LEU A N 1
ATOM 741 C CA . LEU A 1 101 ? 5.379 8.668 -6.696 1.00 92.00 101 LEU A CA 1
ATOM 742 C C . LEU A 1 101 ? 4.449 8.654 -7.917 1.00 92.00 101 LEU A C 1
ATOM 744 O O . LEU A 1 101 ? 3.655 9.577 -8.097 1.00 92.00 101 LEU A O 1
ATOM 748 N N . SER A 1 102 ? 4.493 7.579 -8.708 1.00 91.50 102 SER A N 1
ATOM 749 C CA . SER A 1 102 ? 3.630 7.398 -9.885 1.00 91.50 102 SER A CA 1
ATOM 750 C C . SER A 1 102 ? 2.151 7.302 -9.495 1.00 91.50 102 SER A C 1
ATOM 752 O O . SER A 1 102 ? 1.295 7.951 -10.095 1.00 91.50 102 SER A O 1
ATOM 754 N N . SER A 1 103 ? 1.850 6.528 -8.451 1.00 91.00 103 SER A N 1
ATOM 755 C CA . SER A 1 103 ? 0.501 6.375 -7.906 1.00 91.00 103 SER A CA 1
ATOM 756 C C . SER A 1 103 ? -0.005 7.676 -7.278 1.00 91.00 103 SER A C 1
ATOM 758 O O . SER A 1 103 ? -1.152 8.065 -7.490 1.00 91.00 103 SER A O 1
ATOM 760 N N . ALA A 1 104 ? 0.846 8.383 -6.530 1.00 86.06 104 ALA A N 1
ATOM 761 C CA . ALA A 1 104 ? 0.500 9.638 -5.871 1.00 86.06 104 ALA A CA 1
ATOM 762 C C . ALA A 1 104 ? 0.206 10.766 -6.873 1.00 86.06 104 ALA A C 1
ATOM 764 O O . ALA A 1 104 ? -0.713 11.555 -6.646 1.00 86.06 104 ALA A O 1
ATOM 765 N N . ALA A 1 105 ? 0.938 10.826 -7.993 1.00 84.31 105 ALA A N 1
ATOM 766 C CA . ALA A 1 105 ? 0.689 11.792 -9.064 1.00 84.31 105 ALA A CA 1
ATOM 767 C C . ALA A 1 105 ? -0.730 11.655 -9.643 1.00 84.31 105 ALA A C 1
ATOM 769 O O . ALA A 1 105 ? -1.404 12.658 -9.868 1.00 84.31 105 ALA A O 1
ATOM 770 N N . LEU A 1 106 ? -1.215 10.421 -9.805 1.00 81.38 106 LEU A N 1
ATOM 771 C CA . LEU A 1 106 ? -2.573 10.149 -10.284 1.00 81.38 106 LEU A CA 1
ATOM 772 C C . LEU A 1 106 ? -3.631 10.289 -9.184 1.00 81.38 106 LEU A C 1
ATOM 774 O O . LEU A 1 106 ? -4.762 10.682 -9.461 1.00 81.38 106 LEU A O 1
ATOM 778 N N . ALA A 1 107 ? -3.269 10.026 -7.927 1.00 71.00 107 ALA A N 1
ATOM 779 C CA . ALA A 1 107 ? -4.173 10.183 -6.792 1.00 71.00 107 ALA A CA 1
ATOM 780 C C . ALA A 1 107 ? -4.530 11.653 -6.498 1.00 71.00 107 ALA A C 1
ATOM 782 O O . ALA A 1 107 ? -5.614 11.922 -5.985 1.00 71.00 107 ALA A O 1
ATOM 783 N N . LYS A 1 108 ? -3.657 12.612 -6.843 1.00 60.91 108 LYS A N 1
ATOM 784 C CA . LYS A 1 108 ? -3.888 14.054 -6.635 1.00 60.91 108 LYS A CA 1
ATOM 785 C C . LYS A 1 108 ? -4.781 14.727 -7.692 1.00 60.91 108 LYS A C 1
ATOM 787 O O . LYS A 1 108 ? -5.146 15.885 -7.500 1.00 60.91 108 LYS A O 1
ATOM 792 N N . GLY A 1 109 ? -5.147 14.045 -8.780 1.00 49.06 109 GLY A N 1
ATOM 793 C CA . GLY A 1 109 ? -5.659 14.692 -9.996 1.00 49.06 109 GLY A CA 1
ATOM 794 C C . GLY A 1 109 ? -6.908 14.054 -10.593 1.00 49.06 109 GLY A C 1
ATOM 795 O O . GLY A 1 109 ? -6.896 13.637 -11.746 1.00 49.06 109 GLY A O 1
ATOM 796 N N . GLY A 1 110 ? -8.012 14.022 -9.846 1.00 37.78 110 GLY A N 1
ATOM 797 C CA . GLY A 1 110 ? -9.331 13.673 -10.380 1.00 37.78 110 GLY A CA 1
ATOM 798 C C . GLY A 1 110 ? -9.905 14.723 -11.345 1.00 37.78 110 GLY A C 1
ATOM 799 O O . GLY A 1 110 ? -10.915 15.334 -11.025 1.00 37.78 110 GLY A O 1
ATOM 800 N N . LYS A 1 111 ? -9.256 14.937 -12.494 1.00 33.78 111 LYS A N 1
ATOM 801 C CA . LYS A 1 111 ? -9.807 15.286 -13.817 1.00 33.78 111 LYS A CA 1
ATOM 802 C C . LYS A 1 111 ? -8.673 15.065 -14.819 1.00 33.78 111 LYS A C 1
ATOM 804 O O . LYS A 1 111 ? -7.568 15.550 -14.600 1.00 33.78 111 LYS A O 1
ATOM 809 N N . GLY A 1 112 ? -8.952 14.276 -15.858 1.00 35.97 112 GLY A N 1
ATOM 810 C CA . GLY A 1 112 ? -7.979 13.813 -16.845 1.00 35.97 112 GLY A CA 1
ATOM 811 C C . GLY A 1 112 ? -7.007 14.904 -17.283 1.00 35.97 112 GLY A C 1
ATOM 812 O O . GLY A 1 112 ? -7.417 15.977 -17.719 1.00 35.97 112 GLY A O 1
ATOM 813 N N . TRP A 1 113 ? -5.715 14.613 -17.165 1.00 36.31 113 TRP A N 1
ATOM 814 C CA . TRP A 1 113 ? -4.694 15.378 -17.858 1.00 36.31 113 TRP A CA 1
ATOM 815 C C . TRP A 1 113 ? -4.831 15.075 -19.352 1.00 36.31 113 TRP A C 1
ATOM 817 O O . TRP A 1 113 ? -4.449 14.001 -19.814 1.00 36.31 113 TRP A O 1
ATOM 827 N N . THR A 1 114 ? -5.439 15.996 -20.095 1.00 34.03 114 THR A N 1
ATOM 828 C CA . THR A 1 114 ? -5.270 16.087 -21.545 1.00 34.03 114 THR A CA 1
ATOM 829 C C . THR A 1 114 ? -4.019 16.918 -21.814 1.00 34.03 114 THR A C 1
ATOM 831 O O . THR A 1 114 ? -3.951 18.047 -21.317 1.00 34.03 114 THR A O 1
ATOM 834 N N . PRO A 1 115 ? -3.036 16.414 -22.577 1.00 34.69 115 PRO A N 1
ATOM 835 C CA . PRO A 1 115 ? -1.951 17.256 -23.043 1.00 34.69 115 PRO A CA 1
ATOM 836 C C . PRO A 1 115 ? -2.536 18.248 -24.052 1.00 34.69 115 PRO A C 1
ATOM 838 O O . PRO A 1 115 ? -3.031 17.849 -25.106 1.00 34.69 115 PRO A O 1
ATOM 841 N N . SER A 1 116 ? -2.532 19.533 -23.710 1.00 39.88 116 SER A N 1
ATOM 842 C CA . SER A 1 116 ? -2.724 20.592 -24.698 1.00 39.88 116 SER A CA 1
ATOM 843 C C . SER A 1 116 ? -1.471 20.622 -25.571 1.00 39.88 116 SER A C 1
ATOM 845 O O . SER A 1 116 ? -0.368 20.757 -25.035 1.00 39.88 116 SER A O 1
ATOM 847 N N . GLY A 1 117 ? -1.657 20.408 -26.874 1.00 36.84 117 GLY A N 1
ATOM 848 C CA . GLY A 1 117 ? -0.626 20.631 -27.890 1.00 36.84 117 GLY A CA 1
ATOM 849 C C . GLY A 1 117 ? -0.309 22.103 -28.100 1.00 36.84 117 GLY A C 1
ATOM 850 O O . GLY A 1 117 ? -0.999 22.958 -27.497 1.00 36.84 117 GLY A O 1
#

Sequence (117 aa):
MGVKLLDNVEAWGSVYKGVAASLERGVSGIIAARDAAVRSGAAMTLIVKKSGARFYLPLVEDHDLKVEAPGVHKALEELPEGASYIVVLGSHLYSCVKGLLSSAALAKGGKGWTPSG